Protein AF-A0A0C2WD27-F1 (afdb_monomer)

Radius of gyration: 12.26 Å; Cα contacts (8 Å, |Δi|>4): 122; chains: 1; bounding box: 30×26×28 Å

Sequence (76 aa):
PINAGGLAVVYKGSYRGAQVALKRVNTGKIDKAFLQEALTWRTLSHKYILPFLGIFVDSSESFFSLVSPFMENGTL

InterPro domains:
  IPR000719 Protein kinase domain [PS50011] (1-76)
  IPR001245 Serine-threonine/tyrosine-protein kinase, catalytic domain [PF07714] (3-76)
  IPR011009 Protein kinase-like domain superfamily [SSF56112] (2-76)
  IPR051681 Serine/Threonine Kinases and Pseudokinases [PTHR44329] (2-76)

Solvent-accessible surface area (backbone atoms only — not comparable to full-atom values): 4633 Å² total; per-residue (Å²): 118,78,49,77,57,99,67,32,39,31,31,76,50,75,56,98,91,39,58,24,30,33,46,30,45,73,77,52,61,92,46,71,68,58,50,50,51,52,54,58,43,62,70,54,83,51,98,89,49,84,56,58,74,50,74,48,73,42,87,88,75,46,38,46,20,50,30,27,69,50,59,90,81,65,76,134

Mean predicted aligned error: 3.57 Å

Structure (mmCIF, N/CA/C/O backbone):
data_AF-A0A0C2WD27-F1
#
_entry.id   AF-A0A0C2WD27-F1
#
loop_
_atom_site.group_PDB
_atom_site.id
_atom_site.type_symbol
_atom_site.label_atom_id
_atom_site.label_alt_id
_atom_site.label_comp_id
_atom_site.label_asym_id
_atom_site.label_entity_id
_atom_site.label_seq_id
_atom_site.pdbx_PDB_ins_code
_atom_site.Cartn_x
_atom_site.Cartn_y
_atom_site.Cartn_z
_atom_site.occupancy
_atom_site.B_iso_or_equiv
_atom_site.auth_seq_id
_atom_site.auth_comp_id
_atom_site.auth_asym_id
_atom_site.auth_atom_id
_atom_site.pdbx_PDB_model_num
ATOM 1 N N . PRO A 1 1 ? -5.776 -11.658 -6.734 1.00 84.88 1 PRO A N 1
ATOM 2 C CA . PRO A 1 1 ? -5.860 -10.202 -7.017 1.00 84.88 1 PRO A CA 1
ATOM 3 C C . PRO A 1 1 ? -7.332 -9.788 -6.962 1.00 84.88 1 PRO A C 1
ATOM 5 O O . PRO A 1 1 ? -8.173 -10.608 -7.314 1.00 84.88 1 PRO A O 1
ATOM 8 N N . ILE A 1 2 ? -7.643 -8.584 -6.487 1.00 91.06 2 ILE A N 1
ATOM 9 C CA . ILE A 1 2 ? -9.021 -8.061 -6.445 1.00 91.06 2 ILE A CA 1
ATOM 10 C C . ILE A 1 2 ? -9.275 -7.007 -7.523 1.00 91.06 2 ILE A C 1
ATOM 12 O O . ILE A 1 2 ? -10.398 -6.879 -7.991 1.00 91.06 2 ILE A O 1
ATOM 16 N N . ASN A 1 3 ? -8.241 -6.270 -7.933 1.00 91.12 3 ASN A N 1
ATOM 17 C CA . ASN A 1 3 ? -8.305 -5.323 -9.041 1.00 91.12 3 ASN A CA 1
ATOM 18 C C . ASN A 1 3 ? -6.892 -5.100 -9.608 1.00 91.12 3 ASN A C 1
ATOM 20 O O . ASN A 1 3 ? -5.904 -5.292 -8.893 1.00 91.12 3 ASN A O 1
ATOM 24 N N . ALA A 1 4 ? -6.786 -4.701 -10.870 1.00 89.38 4 ALA A N 1
ATOM 25 C CA . ALA A 1 4 ? -5.532 -4.405 -11.547 1.00 89.38 4 ALA A CA 1
ATOM 26 C C . ALA A 1 4 ? -5.653 -3.092 -12.327 1.00 89.38 4 ALA A C 1
ATOM 28 O O . ALA A 1 4 ? -6.612 -2.881 -13.062 1.00 89.38 4 ALA A O 1
ATOM 29 N N . GLY A 1 5 ? -4.662 -2.218 -12.171 1.00 85.75 5 GLY A N 1
ATOM 30 C CA . GLY A 1 5 ? -4.494 -1.007 -12.967 1.00 85.75 5 GLY A CA 1
ATOM 31 C C . GLY A 1 5 ? -3.140 -0.998 -13.675 1.00 85.75 5 GLY A C 1
ATOM 32 O O . GLY A 1 5 ? -2.310 -1.883 -13.471 1.00 85.75 5 GLY A O 1
ATOM 33 N N . GLY A 1 6 ? -2.883 0.034 -14.482 1.00 85.12 6 GLY A N 1
ATOM 34 C CA . GLY A 1 6 ? -1.653 0.114 -15.286 1.00 85.12 6 GLY A CA 1
ATOM 35 C C . GLY A 1 6 ? -0.350 0.131 -14.472 1.00 85.12 6 GLY A C 1
ATOM 36 O O . GLY A 1 6 ? 0.679 -0.336 -14.949 1.00 85.12 6 GLY A O 1
ATOM 37 N N . LEU A 1 7 ? -0.390 0.632 -13.234 1.00 83.88 7 LEU A N 1
ATOM 38 C CA . LEU A 1 7 ? 0.803 0.817 -12.393 1.00 83.88 7 LEU A CA 1
ATOM 39 C C . LEU A 1 7 ? 0.908 -0.178 -11.230 1.00 83.88 7 LEU A C 1
ATOM 41 O O . LEU A 1 7 ? 1.985 -0.346 -10.653 1.00 83.88 7 LEU A O 1
ATOM 45 N N . ALA A 1 8 ? -0.201 -0.815 -10.858 1.00 89.75 8 ALA A N 1
ATOM 46 C CA . ALA A 1 8 ? -0.261 -1.665 -9.680 1.00 89.75 8 ALA A CA 1
ATOM 47 C C . ALA A 1 8 ? -1.405 -2.673 -9.759 1.00 89.75 8 ALA A C 1
ATOM 49 O O . ALA A 1 8 ? -2.444 -2.425 -10.374 1.00 89.75 8 ALA A O 1
ATOM 50 N N . VAL A 1 9 ? -1.239 -3.775 -9.037 1.00 93.50 9 VAL A N 1
ATOM 51 C CA . VAL A 1 9 ? -2.290 -4.760 -8.792 1.00 93.50 9 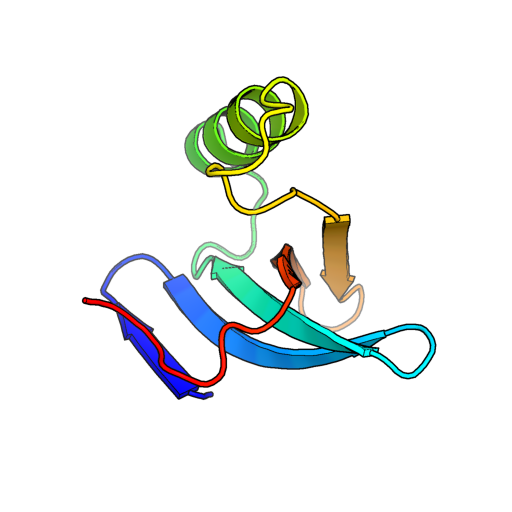VAL A CA 1
ATOM 52 C C . VAL A 1 9 ? -2.623 -4.749 -7.309 1.00 93.50 9 VAL A C 1
ATOM 54 O O . VAL A 1 9 ? -1.732 -4.782 -6.458 1.00 93.50 9 VAL A O 1
ATOM 57 N N . VAL A 1 10 ? -3.911 -4.704 -6.986 1.00 95.19 10 VAL A N 1
ATOM 58 C CA . VAL A 1 10 ? -4.384 -4.758 -5.606 1.00 95.19 10 VAL A CA 1
ATOM 59 C C . VAL A 1 10 ? -4.737 -6.198 -5.255 1.00 95.19 10 VAL A C 1
ATOM 61 O O . VAL A 1 10 ? -5.454 -6.890 -5.983 1.00 95.19 10 VAL A O 1
ATOM 64 N N . TYR A 1 11 ? -4.244 -6.652 -4.111 1.00 95.38 11 TYR A N 1
ATOM 65 C CA . TYR A 1 11 ? -4.546 -7.950 -3.523 1.00 95.38 11 TYR A CA 1
ATOM 66 C C . TYR A 1 11 ? -5.262 -7.759 -2.190 1.00 95.38 11 TYR A C 1
ATOM 68 O O . TYR A 1 11 ? -5.086 -6.746 -1.517 1.00 95.38 11 TYR A O 1
ATOM 76 N N . LYS A 1 12 ? -6.045 -8.762 -1.801 1.00 97.12 12 LYS A N 1
ATOM 77 C CA . LYS A 1 12 ? -6.585 -8.888 -0.450 1.00 97.12 12 LYS A CA 1
ATOM 78 C C . LYS A 1 12 ? -5.705 -9.857 0.335 1.00 97.12 12 LYS A C 1
ATOM 80 O O . LYS A 1 12 ? -5.301 -10.881 -0.214 1.00 97.12 12 LYS A O 1
ATOM 85 N N . GLY A 1 13 ? -5.420 -9.542 1.591 1.00 96.00 13 GLY A N 1
ATOM 86 C CA . GLY A 1 13 ? -4.640 -10.386 2.494 1.00 96.00 13 GLY A CA 1
ATOM 87 C C . GLY A 1 13 ? -5.158 -10.338 3.928 1.00 96.00 13 GLY A C 1
ATOM 88 O O . GLY A 1 13 ? -6.187 -9.723 4.212 1.00 96.00 13 GLY A O 1
ATOM 89 N N . SER A 1 14 ? -4.425 -10.991 4.828 1.00 96.75 14 SER A N 1
ATOM 90 C CA . SER A 1 14 ? -4.694 -11.004 6.267 1.00 96.75 14 SER A CA 1
ATOM 91 C C . SER A 1 14 ? -3.433 -10.616 7.032 1.00 96.75 14 SER A C 1
ATOM 93 O O . SER A 1 14 ? -2.351 -11.126 6.743 1.00 96.75 14 SER A O 1
ATOM 95 N N . TYR A 1 15 ? -3.565 -9.717 8.004 1.00 95.56 15 TYR A N 1
ATOM 96 C CA . TYR A 1 15 ? -2.485 -9.312 8.896 1.00 95.56 15 TYR A CA 1
ATOM 97 C C . TYR A 1 15 ? -3.028 -9.139 10.314 1.00 95.56 15 TYR A C 1
ATOM 99 O O . TYR A 1 15 ? -3.963 -8.373 10.534 1.00 95.56 15 TYR A O 1
ATOM 107 N N . ARG A 1 16 ? -2.453 -9.870 11.281 1.00 95.25 16 ARG A N 1
ATOM 108 C CA . ARG A 1 16 ? -2.885 -9.866 12.696 1.00 95.25 16 ARG A CA 1
ATOM 109 C C . ARG A 1 16 ? -4.394 -10.107 12.877 1.00 95.25 16 ARG A C 1
ATOM 111 O O . ARG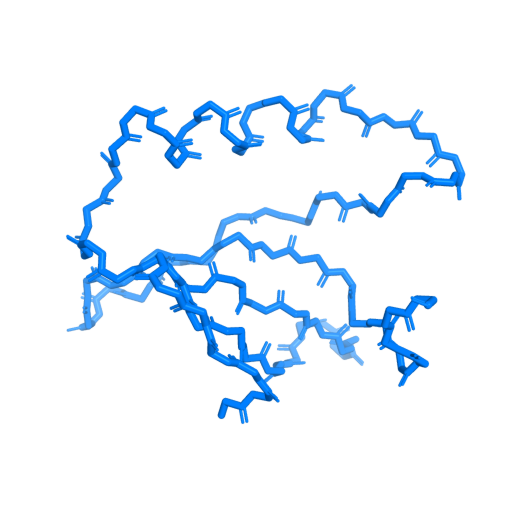 A 1 16 ? -5.031 -9.486 13.719 1.00 95.25 16 ARG A O 1
ATOM 118 N N . GLY A 1 17 ? -4.965 -10.993 12.060 1.00 95.62 17 GLY A N 1
ATOM 119 C CA . GLY A 1 17 ? -6.393 -11.325 12.090 1.00 95.62 17 GLY A CA 1
ATOM 120 C C . GLY A 1 17 ? -7.314 -10.315 11.395 1.00 95.62 17 GLY A C 1
ATOM 121 O O . GLY A 1 17 ? -8.509 -10.575 11.303 1.00 95.62 17 GLY A O 1
ATOM 122 N N . ALA A 1 18 ? -6.791 -9.203 10.868 1.00 96.00 18 ALA A N 1
ATOM 123 C CA . ALA A 1 18 ? -7.560 -8.213 10.117 1.00 96.00 18 ALA A CA 1
ATOM 124 C C . ALA A 1 18 ? -7.348 -8.355 8.602 1.00 96.00 18 ALA A C 1
ATOM 126 O O . ALA A 1 18 ? -6.257 -8.700 8.141 1.00 96.00 18 ALA A O 1
ATOM 127 N N . GLN A 1 19 ? -8.383 -8.046 7.816 1.00 98.06 19 GLN A N 1
ATOM 128 C CA . GLN A 1 19 ? -8.274 -7.998 6.358 1.00 98.06 19 GLN A CA 1
ATOM 129 C C . GLN A 1 19 ? -7.540 -6.730 5.912 1.00 98.06 19 GLN A C 1
ATOM 131 O O . GLN A 1 19 ? -7.859 -5.621 6.343 1.00 98.06 19 GLN A O 1
ATOM 136 N N . VAL A 1 20 ? -6.581 -6.894 5.004 1.00 98.19 20 VAL A N 1
ATOM 137 C CA . VAL A 1 20 ? -5.771 -5.797 4.463 1.00 98.19 20 VAL A CA 1
ATOM 138 C C . VAL A 1 20 ? -5.798 -5.784 2.941 1.00 98.19 20 VAL A C 1
ATOM 140 O O . VAL A 1 20 ? -5.947 -6.826 2.297 1.00 98.19 20 VAL A O 1
ATOM 143 N N . ALA A 1 21 ? -5.637 -4.598 2.364 1.00 97.75 21 ALA A N 1
ATOM 144 C CA . ALA A 1 21 ? -5.349 -4.416 0.953 1.00 97.75 21 ALA A CA 1
ATOM 145 C C . ALA A 1 21 ? -3.835 -4.271 0.756 1.00 97.75 21 ALA A C 1
ATOM 147 O O . ALA A 1 21 ? -3.170 -3.554 1.504 1.00 97.75 21 ALA A O 1
ATOM 148 N N . LEU A 1 22 ? -3.296 -4.944 -0.260 1.00 96.44 22 LEU A N 1
ATOM 149 C CA . LEU A 1 22 ? -1.903 -4.832 -0.680 1.00 96.44 22 LEU A CA 1
ATOM 150 C C . LEU A 1 22 ? -1.871 -4.250 -2.090 1.00 96.44 22 LEU A C 1
ATOM 152 O O . LEU A 1 22 ? -2.220 -4.938 -3.052 1.00 96.44 22 LEU A O 1
ATOM 156 N N . LYS A 1 23 ? -1.447 -2.994 -2.226 1.00 95.00 23 LYS A N 1
ATOM 157 C CA . LYS A 1 23 ? -1.203 -2.366 -3.528 1.00 95.00 23 LYS A CA 1
ATOM 158 C C . LYS A 1 23 ? 0.215 -2.713 -3.972 1.00 95.00 23 LYS A C 1
ATOM 160 O O . LYS A 1 23 ? 1.167 -2.048 -3.567 1.00 95.00 23 LYS A O 1
ATOM 165 N N . ARG A 1 24 ? 0.348 -3.773 -4.769 1.00 93.12 24 ARG A N 1
ATOM 166 C CA . ARG A 1 24 ? 1.625 -4.249 -5.310 1.00 93.12 24 ARG A CA 1
ATOM 167 C C . ARG A 1 24 ? 2.003 -3.429 -6.536 1.00 93.12 24 ARG A C 1
ATOM 169 O O . ARG A 1 24 ? 1.244 -3.411 -7.504 1.00 93.12 24 ARG A O 1
ATOM 176 N N . VAL A 1 25 ? 3.169 -2.790 -6.513 1.00 89.56 25 VAL A N 1
ATOM 177 C CA . VAL A 1 25 ? 3.700 -2.085 -7.689 1.00 89.56 25 VAL A CA 1
ATOM 178 C C . VAL A 1 25 ? 4.332 -3.059 -8.679 1.00 89.56 25 VAL A C 1
ATOM 180 O O . VAL A 1 25 ? 4.982 -4.027 -8.285 1.00 89.56 25 VAL A O 1
ATOM 183 N N . ASN A 1 26 ? 4.156 -2.796 -9.975 1.00 82.31 26 ASN A N 1
ATOM 184 C CA . ASN A 1 26 ? 4.627 -3.691 -11.039 1.00 82.31 26 ASN A CA 1
ATOM 185 C C . ASN A 1 26 ? 6.153 -3.653 -11.235 1.00 82.31 26 ASN A C 1
ATOM 187 O O . ASN A 1 26 ? 6.721 -4.569 -11.818 1.00 82.31 26 ASN A O 1
ATOM 191 N N . THR A 1 27 ? 6.827 -2.596 -10.771 1.00 76.94 27 THR A N 1
ATOM 192 C CA . THR A 1 27 ? 8.219 -2.293 -11.139 1.00 76.94 27 THR A CA 1
ATOM 193 C C . THR A 1 27 ? 9.268 -3.132 -10.405 1.00 76.94 27 THR A C 1
ATOM 195 O O . THR A 1 27 ? 10.452 -3.001 -10.713 1.00 76.94 27 THR A O 1
ATOM 198 N N . GLY A 1 28 ? 8.875 -3.987 -9.449 1.00 76.44 28 GLY A N 1
ATOM 199 C CA . GLY A 1 28 ? 9.791 -4.839 -8.667 1.00 76.44 28 GLY A CA 1
ATOM 200 C C . GLY A 1 28 ? 10.895 -4.066 -7.926 1.00 76.44 28 GLY A C 1
ATOM 201 O O . GLY A 1 28 ? 11.880 -4.636 -7.469 1.00 76.44 28 GLY A O 1
ATOM 202 N N . LYS A 1 29 ? 10.778 -2.737 -7.858 1.00 82.06 29 LYS A N 1
ATOM 203 C CA . LYS A 1 29 ? 11.782 -1.819 -7.326 1.00 82.06 29 LYS A CA 1
ATOM 204 C C . LYS A 1 29 ? 11.080 -0.752 -6.507 1.00 82.06 29 LYS A C 1
ATOM 206 O O . LYS A 1 29 ? 10.002 -0.284 -6.862 1.00 82.06 29 LYS A O 1
ATOM 211 N N . ILE A 1 30 ? 11.734 -0.337 -5.430 1.00 85.88 30 ILE A N 1
ATOM 212 C CA . ILE A 1 30 ? 11.366 0.872 -4.699 1.00 85.88 30 ILE A CA 1
ATOM 213 C C . ILE A 1 30 ? 11.864 2.060 -5.523 1.00 85.88 30 ILE A C 1
ATOM 215 O O . ILE A 1 30 ? 13.056 2.366 -5.525 1.00 85.88 30 ILE A O 1
ATOM 219 N N . ASP A 1 31 ? 10.961 2.703 -6.256 1.00 88.56 31 ASP A N 1
ATOM 220 C CA . ASP A 1 31 ? 11.254 3.930 -6.992 1.00 88.56 31 ASP A CA 1
ATOM 221 C C . ASP A 1 31 ? 10.778 5.181 -6.235 1.00 88.56 31 ASP A C 1
ATOM 223 O O . ASP A 1 31 ? 10.174 5.123 -5.158 1.00 88.56 31 ASP A O 1
ATOM 227 N N . LYS A 1 32 ? 11.087 6.352 -6.800 1.00 91.50 32 LYS A N 1
ATOM 228 C CA . LYS A 1 32 ? 10.721 7.642 -6.210 1.00 91.50 32 LYS A CA 1
ATOM 229 C C . LYS A 1 32 ? 9.205 7.799 -6.058 1.00 91.50 32 LYS A C 1
ATOM 231 O O . LYS A 1 32 ? 8.778 8.389 -5.070 1.00 91.50 32 LYS A O 1
ATOM 236 N N . ALA A 1 33 ? 8.410 7.290 -6.999 1.00 89.88 33 ALA A N 1
ATOM 237 C CA . ALA A 1 33 ? 6.957 7.420 -6.959 1.00 89.88 33 ALA A CA 1
ATOM 238 C C . ALA A 1 33 ? 6.368 6.573 -5.824 1.00 89.88 33 ALA A C 1
ATOM 240 O O . ALA A 1 33 ? 5.563 7.072 -5.039 1.00 89.88 33 ALA A O 1
ATOM 241 N N . PHE A 1 34 ? 6.848 5.337 -5.668 1.00 91.94 34 PHE A N 1
ATOM 242 C CA . PHE A 1 34 ? 6.482 4.470 -4.553 1.00 91.94 34 PHE A CA 1
ATOM 243 C C . PHE A 1 34 ? 6.826 5.105 -3.199 1.00 91.94 34 PHE A C 1
ATOM 245 O O . PHE A 1 34 ? 5.987 5.144 -2.300 1.00 91.94 34 PHE A O 1
ATOM 252 N N . LEU A 1 35 ? 8.047 5.635 -3.049 1.00 92.88 35 LEU A N 1
ATOM 253 C CA . LEU A 1 35 ? 8.473 6.283 -1.804 1.00 92.88 35 LEU A CA 1
ATOM 254 C C . LEU A 1 35 ? 7.671 7.545 -1.501 1.00 92.88 35 LEU A C 1
ATOM 256 O O . LEU A 1 35 ? 7.316 7.768 -0.347 1.00 92.88 35 LEU A O 1
ATOM 260 N N . GLN A 1 36 ? 7.379 8.364 -2.513 1.00 94.94 36 GLN A N 1
ATOM 261 C CA . GLN A 1 36 ? 6.537 9.545 -2.345 1.00 94.94 36 GLN A CA 1
ATOM 262 C C . GLN A 1 36 ? 5.140 9.159 -1.866 1.00 94.94 36 GLN A C 1
ATOM 264 O O . GLN A 1 36 ? 4.676 9.721 -0.880 1.00 94.94 36 GLN A O 1
ATOM 269 N N . GLU A 1 37 ? 4.507 8.161 -2.489 1.00 94.50 37 GLU A N 1
ATOM 270 C CA . GLU A 1 37 ? 3.193 7.681 -2.058 1.00 94.50 37 GLU A CA 1
ATOM 271 C C . GLU A 1 37 ? 3.237 7.174 -0.608 1.00 94.50 37 GLU A C 1
ATOM 273 O O . GLU A 1 37 ? 2.434 7.606 0.216 1.00 94.50 37 GLU A O 1
ATOM 278 N N . ALA A 1 38 ? 4.216 6.334 -0.258 1.00 96.00 38 ALA A N 1
ATOM 279 C CA . ALA A 1 38 ? 4.361 5.795 1.094 1.00 96.00 38 ALA A CA 1
ATOM 280 C C . ALA A 1 38 ? 4.598 6.886 2.152 1.00 96.00 38 ALA A C 1
ATOM 282 O O . ALA A 1 38 ? 3.975 6.872 3.214 1.00 96.00 38 ALA A O 1
ATOM 283 N N . LEU A 1 39 ? 5.508 7.828 1.885 1.00 97.00 39 LEU A N 1
ATOM 284 C CA . LEU A 1 39 ? 5.867 8.886 2.830 1.00 97.00 39 LEU A CA 1
ATOM 285 C C . LEU A 1 39 ? 4.731 9.888 3.008 1.00 97.00 39 LEU A C 1
ATOM 287 O O . LEU A 1 39 ? 4.419 10.230 4.145 1.00 97.00 39 LEU A O 1
ATOM 291 N N . THR A 1 40 ? 4.092 10.318 1.918 1.00 97.81 40 THR A N 1
ATOM 292 C CA . THR A 1 40 ? 2.915 11.188 1.994 1.00 97.81 40 THR A CA 1
ATOM 293 C C . THR A 1 40 ? 1.791 10.492 2.740 1.00 97.81 40 THR A C 1
ATOM 295 O O . THR A 1 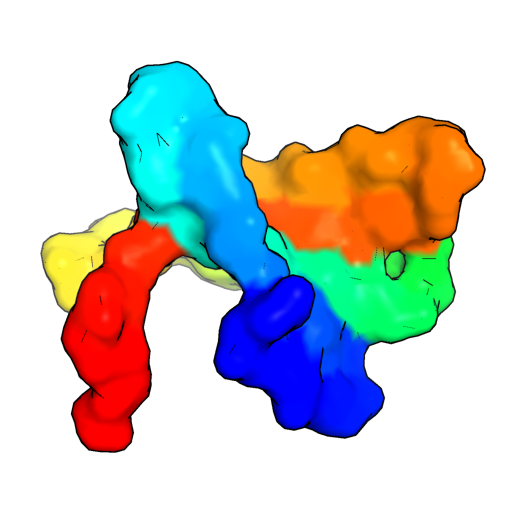40 ? 1.204 11.082 3.636 1.00 97.81 40 THR A O 1
ATOM 298 N N . TRP A 1 41 ? 1.502 9.228 2.438 1.00 97.88 41 TRP A N 1
ATOM 299 C CA . TRP A 1 41 ? 0.407 8.528 3.098 1.00 97.88 41 TRP A CA 1
ATOM 300 C C . TRP A 1 41 ? 0.675 8.305 4.592 1.00 97.88 41 TRP A C 1
ATOM 302 O O . TRP A 1 41 ? -0.219 8.495 5.415 1.00 97.88 41 TRP A O 1
ATOM 312 N N . ARG A 1 42 ? 1.924 8.007 4.970 1.00 96.88 42 ARG A N 1
ATOM 313 C CA . ARG A 1 42 ? 2.346 7.866 6.372 1.00 96.88 42 ARG A CA 1
ATOM 314 C C . ARG A 1 42 ? 2.101 9.124 7.211 1.00 96.88 42 ARG A C 1
ATOM 316 O O . ARG A 1 42 ? 1.879 8.996 8.412 1.00 96.88 42 ARG A O 1
ATOM 323 N N . THR A 1 43 ? 2.189 10.322 6.632 1.00 97.44 43 THR A N 1
ATOM 324 C CA . THR A 1 43 ? 1.994 11.574 7.385 1.00 97.44 43 THR A CA 1
ATOM 325 C C . THR A 1 43 ? 0.523 11.956 7.549 1.00 97.44 43 THR A C 1
ATOM 327 O O . THR A 1 43 ? 0.218 12.848 8.341 1.00 97.44 43 THR A O 1
ATOM 330 N N . LEU A 1 44 ? -0.398 11.296 6.841 1.00 97.38 44 LEU A N 1
ATOM 331 C CA . LEU A 1 44 ? -1.828 11.572 6.930 1.00 97.38 44 LEU A CA 1
ATOM 332 C C . LEU A 1 44 ? -2.455 10.800 8.098 1.00 97.38 44 LEU A C 1
ATOM 334 O O . LEU A 1 44 ? -2.444 9.573 8.127 1.00 97.38 44 LEU A O 1
ATOM 338 N N . SER A 1 45 ? -3.056 11.526 9.041 1.00 96.06 45 SER A N 1
ATOM 339 C CA . SER A 1 45 ? -3.783 10.945 10.175 1.00 96.06 45 SER A CA 1
ATOM 340 C C . SER A 1 45 ? -5.102 11.682 10.381 1.00 96.06 45 SER A C 1
ATOM 342 O O . SER A 1 45 ? -5.154 12.755 10.981 1.00 96.06 45 SER A O 1
ATOM 344 N N . HIS A 1 46 ? -6.178 11.137 9.813 1.00 97.31 46 HIS A N 1
ATOM 345 C CA . HIS A 1 46 ? -7.517 11.713 9.901 1.00 97.31 46 HIS A CA 1
ATOM 346 C C . HIS A 1 46 ? -8.590 10.636 9.708 1.00 97.31 46 HIS A C 1
ATOM 348 O O . HIS A 1 46 ? -8.400 9.714 8.921 1.00 97.31 46 HIS A O 1
ATOM 354 N N . LYS A 1 47 ? -9.757 10.783 10.352 1.00 96.38 47 LYS A N 1
ATOM 355 C CA . LYS A 1 47 ? -10.848 9.782 10.339 1.00 96.38 47 LYS A CA 1
ATOM 356 C C . LYS A 1 47 ? -11.405 9.415 8.955 1.00 96.38 47 LYS A C 1
ATOM 358 O O . LYS A 1 47 ? -12.020 8.368 8.814 1.00 96.38 47 LYS A O 1
ATOM 363 N N . TYR A 1 48 ? -11.226 10.283 7.960 1.00 95.81 48 TYR A N 1
ATOM 364 C CA . TYR A 1 48 ? -11.707 10.070 6.585 1.00 95.81 48 TYR A CA 1
ATOM 365 C C . TYR A 1 48 ? -10.584 9.788 5.586 1.00 95.81 48 TYR A C 1
ATOM 367 O O . TYR A 1 48 ? -10.826 9.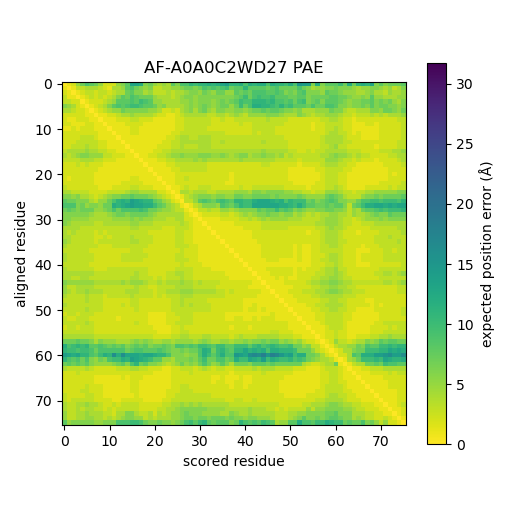747 4.385 1.00 95.81 48 TYR A O 1
ATOM 375 N N . ILE A 1 49 ? -9.355 9.616 6.069 1.00 96.44 49 ILE A N 1
ATOM 376 C CA . ILE A 1 49 ? -8.239 9.165 5.248 1.00 96.44 49 ILE A CA 1
ATOM 377 C C . ILE A 1 49 ? -7.963 7.723 5.647 1.00 96.44 49 ILE A C 1
ATOM 379 O O . ILE A 1 49 ? -7.829 7.415 6.830 1.00 96.44 49 ILE A O 1
ATOM 383 N N . LEU A 1 50 ? -7.899 6.832 4.660 1.00 95.81 50 LEU A N 1
ATOM 384 C CA . LEU A 1 50 ? -7.582 5.430 4.905 1.00 95.81 50 LEU A CA 1
ATOM 385 C C . LEU A 1 50 ? -6.208 5.349 5.594 1.00 95.81 50 LEU A C 1
ATOM 387 O O . LEU A 1 50 ? -5.275 5.974 5.098 1.00 95.81 50 LEU A O 1
ATOM 391 N N . PRO A 1 51 ? -6.038 4.636 6.716 1.00 96.62 51 PRO A N 1
ATOM 392 C CA . PRO A 1 51 ? -4.760 4.625 7.409 1.00 96.62 51 PRO A CA 1
ATOM 393 C C . PRO A 1 51 ? -3.729 3.789 6.647 1.00 96.62 51 PRO A C 1
ATOM 395 O O . PRO A 1 51 ? -4.031 2.714 6.119 1.00 96.62 51 PRO A O 1
ATOM 398 N N . PHE A 1 52 ? -2.493 4.278 6.632 1.00 97.88 52 PHE A N 1
ATOM 399 C CA . PHE A 1 52 ? -1.348 3.548 6.107 1.00 97.88 52 PHE A CA 1
ATOM 400 C C . PHE A 1 52 ? -0.798 2.599 7.177 1.00 9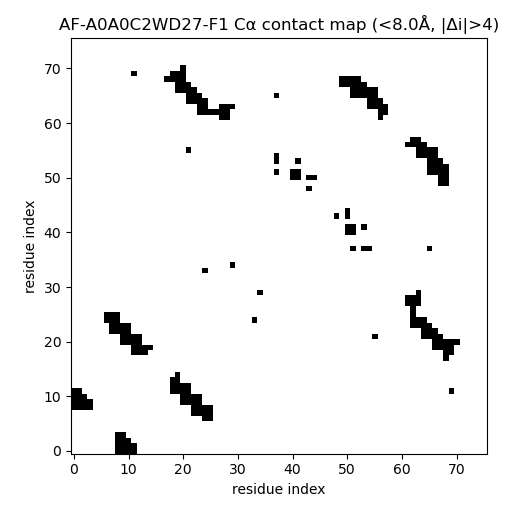7.88 52 PHE A C 1
ATOM 402 O O . PHE A 1 52 ? -0.339 3.045 8.228 1.00 97.88 52 PHE A O 1
ATOM 409 N N . LEU A 1 53 ? -0.842 1.290 6.920 1.00 96.94 53 LEU A N 1
ATOM 410 C CA . LEU A 1 53 ? -0.372 0.272 7.869 1.00 96.94 53 LEU A CA 1
ATOM 411 C C . LEU A 1 53 ? 1.122 -0.023 7.715 1.00 96.94 53 LEU A C 1
ATOM 413 O O . LEU A 1 53 ? 1.772 -0.405 8.686 1.00 96.94 53 LEU A O 1
ATOM 417 N N . GLY A 1 54 ? 1.669 0.148 6.510 1.00 95.94 54 GLY A N 1
ATOM 418 C CA . GLY A 1 54 ? 3.091 -0.032 6.251 1.00 95.94 54 GLY A CA 1
ATOM 419 C C . GLY A 1 54 ? 3.398 -0.568 4.859 1.00 95.94 54 GLY A C 1
ATOM 420 O O . GLY A 1 54 ? 2.582 -0.497 3.939 1.00 95.94 54 GLY A O 1
ATOM 421 N N . ILE A 1 55 ? 4.607 -1.109 4.722 1.00 95.06 55 ILE A N 1
ATOM 422 C CA . ILE A 1 55 ? 5.110 -1.713 3.490 1.00 95.06 55 ILE A CA 1
ATOM 423 C C . ILE A 1 55 ? 5.275 -3.211 3.725 1.00 95.06 55 ILE A C 1
ATOM 425 O O . ILE A 1 55 ? 5.930 -3.623 4.682 1.00 95.06 55 ILE A O 1
ATOM 429 N N . PHE A 1 56 ? 4.704 -4.015 2.834 1.00 93.88 56 PHE A N 1
ATOM 430 C CA . PHE A 1 56 ? 4.993 -5.439 2.750 1.00 93.88 56 PHE A CA 1
ATOM 431 C C . PHE A 1 56 ? 6.082 -5.672 1.702 1.00 93.88 56 PHE A C 1
ATOM 433 O O . PHE A 1 56 ? 5.996 -5.154 0.584 1.00 93.88 56 PHE A O 1
ATOM 440 N N . VAL A 1 57 ? 7.093 -6.450 2.082 1.00 90.94 57 VAL A N 1
ATOM 441 C CA . VAL A 1 57 ? 8.213 -6.838 1.224 1.00 90.94 57 VAL A CA 1
ATOM 442 C C . VAL A 1 57 ? 8.199 -8.351 1.109 1.00 90.94 57 VAL A C 1
ATOM 444 O O . VAL A 1 57 ? 8.306 -9.043 2.121 1.00 90.94 57 VAL A O 1
ATOM 447 N N . ASP A 1 58 ? 8.073 -8.850 -0.117 1.00 85.94 58 ASP A N 1
ATOM 448 C CA . ASP A 1 58 ? 8.285 -10.262 -0.401 1.00 85.94 58 ASP A CA 1
ATOM 449 C C . ASP A 1 58 ? 9.725 -10.468 -0.873 1.00 85.94 58 ASP A C 1
ATOM 451 O O . ASP A 1 58 ? 10.075 -10.146 -2.011 1.00 85.94 58 ASP A O 1
ATOM 455 N N . SER A 1 59 ? 10.566 -10.986 0.022 1.00 76.81 59 SER A N 1
ATOM 456 C CA . SER A 1 59 ? 11.983 -11.239 -0.249 1.00 76.81 59 SER A CA 1
ATOM 457 C C . SER A 1 59 ? 12.211 -12.274 -1.353 1.00 76.81 59 SER A C 1
ATOM 459 O O . SER A 1 59 ? 13.293 -12.296 -1.932 1.00 76.81 59 SER A O 1
ATOM 461 N N . SER A 1 60 ? 11.231 -13.141 -1.625 1.00 79.50 60 SER A N 1
ATOM 462 C CA . SER A 1 60 ? 11.356 -14.204 -2.628 1.00 79.50 60 SER A CA 1
ATOM 463 C C . SER A 1 60 ? 11.029 -13.723 -4.040 1.00 79.50 60 SER A C 1
ATOM 465 O O . SER A 1 60 ? 11.675 -14.133 -4.998 1.00 79.50 60 SER A O 1
ATOM 467 N N . GLU A 1 61 ? 10.095 -12.780 -4.156 1.00 70.38 61 GLU A N 1
ATOM 468 C CA . GLU A 1 61 ? 9.544 -12.337 -5.440 1.00 70.38 61 GLU A CA 1
ATOM 469 C C . GLU A 1 61 ? 9.943 -10.896 -5.809 1.00 70.38 61 GLU A C 1
ATOM 471 O O . GLU A 1 61 ? 9.535 -10.371 -6.840 1.00 70.38 61 GLU A O 1
ATOM 476 N N . SER A 1 62 ? 10.748 -10.223 -4.975 1.00 79.38 62 SER A N 1
ATOM 477 C CA . SER A 1 62 ? 11.200 -8.836 -5.196 1.00 79.38 62 SER A CA 1
ATOM 478 C C . SER A 1 62 ? 10.056 -7.839 -5.441 1.00 79.38 62 SER A C 1
ATOM 480 O O . SER A 1 62 ? 10.229 -6.833 -6.130 1.00 79.38 62 SER A O 1
ATOM 482 N N . PHE A 1 63 ? 8.872 -8.085 -4.873 1.00 85.00 63 PHE A N 1
ATOM 483 C CA . PHE A 1 63 ? 7.741 -7.164 -4.977 1.00 85.00 63 PHE A CA 1
ATOM 484 C C . PHE A 1 63 ? 7.509 -6.408 -3.671 1.00 85.00 63 PHE A C 1
ATOM 486 O O . PHE A 1 63 ? 7.592 -6.953 -2.569 1.00 85.00 63 PHE A O 1
ATOM 493 N N . PHE A 1 64 ? 7.128 -5.142 -3.826 1.00 91.62 64 PHE A N 1
ATOM 494 C CA . PHE A 1 64 ? 6.813 -4.224 -2.739 1.00 91.62 64 PHE A CA 1
ATOM 495 C C . PHE A 1 64 ? 5.330 -3.876 -2.789 1.00 91.62 64 PHE A C 1
ATOM 497 O O . PHE A 1 64 ? 4.770 -3.663 -3.869 1.00 91.62 64 PHE A O 1
ATOM 504 N N . SER A 1 65 ? 4.675 -3.831 -1.629 1.00 94.62 65 SER A N 1
ATOM 505 C CA . SER A 1 65 ? 3.269 -3.437 -1.538 1.00 94.62 65 SER A CA 1
ATOM 506 C C . SER A 1 65 ? 3.035 -2.393 -0.457 1.00 94.62 65 SER A C 1
ATOM 508 O O . SER A 1 65 ? 3.534 -2.532 0.657 1.00 94.62 65 SER A O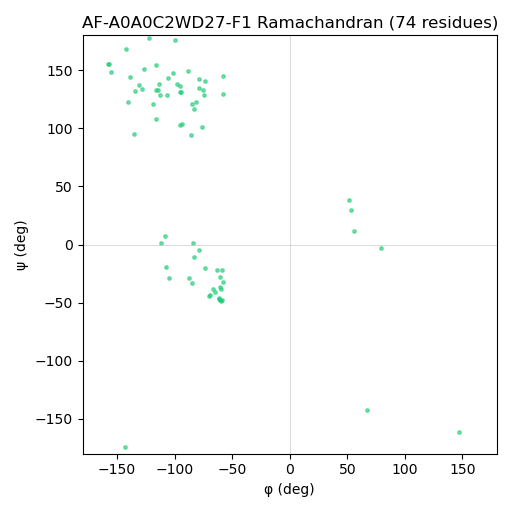 1
ATOM 510 N N . LEU A 1 66 ? 2.226 -1.383 -0.773 1.00 95.81 66 LEU A N 1
ATOM 511 C CA . LEU A 1 66 ? 1.648 -0.484 0.228 1.00 95.81 66 LEU A CA 1
ATOM 512 C C . LEU A 1 66 ? 0.455 -1.184 0.884 1.00 95.81 66 LEU A C 1
ATOM 514 O O . LEU A 1 66 ? -0.356 -1.794 0.181 1.00 95.81 66 LEU A O 1
ATOM 518 N N . VAL A 1 67 ? 0.363 -1.114 2.212 1.00 97.69 67 VAL A N 1
ATOM 519 C CA . VAL A 1 67 ? -0.627 -1.860 2.998 1.00 97.69 67 VAL A CA 1
ATOM 520 C C . VAL A 1 67 ? -1.589 -0.910 3.703 1.00 97.69 67 VAL A C 1
ATOM 522 O O . VAL A 1 67 ? -1.170 0.036 4.373 1.00 97.69 67 VAL A O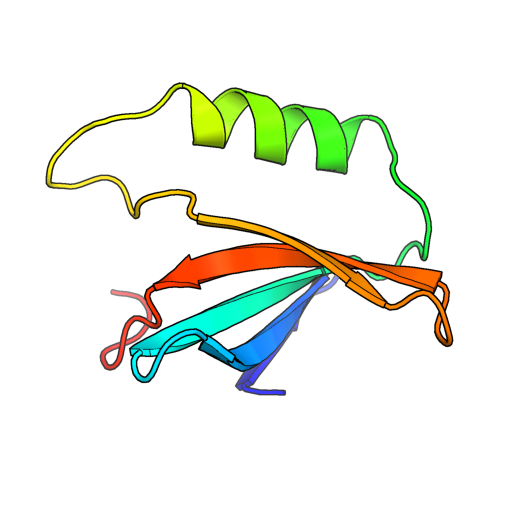 1
ATOM 525 N N . SER A 1 68 ? -2.882 -1.204 3.602 1.00 97.75 68 SER A N 1
ATOM 526 C CA . SER A 1 68 ? -3.969 -0.495 4.286 1.00 97.75 68 SER A CA 1
ATOM 527 C C . SER A 1 68 ? -5.057 -1.473 4.748 1.00 97.75 68 SER A C 1
ATOM 529 O O . SER A 1 68 ? -5.046 -2.636 4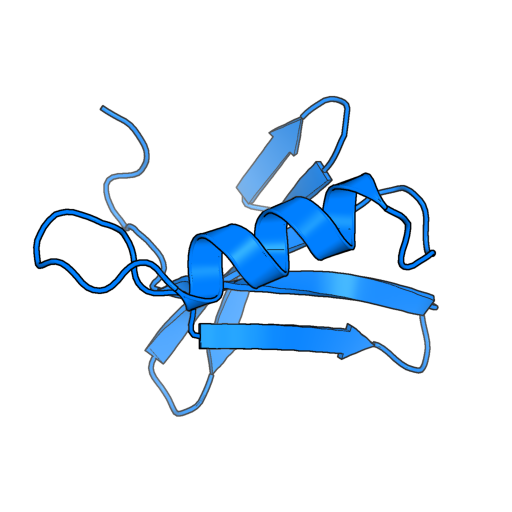.327 1.00 97.75 68 SER A O 1
ATOM 531 N N . PRO A 1 69 ? -6.014 -1.061 5.602 1.00 97.62 69 PRO A N 1
ATOM 532 C CA . PRO A 1 69 ? -7.202 -1.867 5.857 1.00 97.62 69 PRO A CA 1
ATOM 533 C C . PRO A 1 69 ? -7.966 -2.140 4.561 1.00 97.62 69 PRO A C 1
ATOM 535 O O . PRO A 1 69 ? -8.022 -1.296 3.662 1.00 97.62 69 PRO A O 1
ATOM 538 N N . PHE A 1 70 ? -8.565 -3.323 4.466 1.00 97.38 70 PHE A N 1
ATOM 539 C CA . PHE A 1 70 ? -9.422 -3.654 3.338 1.00 97.38 70 PHE A CA 1
ATOM 540 C C . PHE A 1 70 ? -10.776 -2.935 3.456 1.00 97.38 70 PHE A C 1
ATOM 542 O O . PHE A 1 70 ? -11.439 -3.026 4.485 1.00 97.38 70 PHE A O 1
ATOM 549 N N . MET A 1 71 ? -11.193 -2.247 2.391 1.00 96.00 71 MET A N 1
ATOM 550 C CA . MET A 1 71 ? -12.498 -1.586 2.309 1.00 96.00 71 MET A CA 1
ATOM 551 C C . MET A 1 71 ? -13.500 -2.527 1.639 1.00 96.00 71 MET A C 1
ATOM 553 O O . MET A 1 71 ? -13.468 -2.691 0.421 1.00 96.00 71 MET A O 1
ATOM 557 N N . GLU A 1 72 ? -14.385 -3.148 2.423 1.00 94.12 72 GLU A N 1
ATOM 558 C CA . GLU A 1 72 ? -15.329 -4.165 1.926 1.00 94.12 72 GLU A CA 1
ATOM 559 C C . GLU A 1 72 ? -16.266 -3.644 0.835 1.00 94.12 72 GLU A C 1
ATOM 561 O O . GLU A 1 72 ? -16.508 -4.342 -0.146 1.00 94.12 72 GLU A O 1
ATOM 566 N N . ASN A 1 73 ? -16.714 -2.395 0.967 1.00 94.44 73 ASN A N 1
ATOM 567 C CA . ASN A 1 73 ? -17.607 -1.751 0.001 1.00 94.44 73 ASN A CA 1
ATOM 568 C C . ASN A 1 73 ? -16.867 -1.128 -1.196 1.00 94.44 73 ASN A C 1
ATOM 570 O O . ASN A 1 73 ? -17.503 -0.544 -2.066 1.00 94.44 73 ASN A O 1
ATOM 574 N N . GLY A 1 74 ? -15.536 -1.242 -1.257 1.00 91.31 74 GLY A N 1
ATOM 575 C CA . GLY A 1 74 ? -14.743 -0.748 -2.380 1.00 91.31 74 GLY A CA 1
ATOM 576 C C . GLY A 1 74 ? -14.740 0.777 -2.524 1.00 91.31 74 GLY A C 1
ATOM 577 O O . GLY A 1 74 ? -14.636 1.512 -1.540 1.00 91.31 74 GLY A O 1
ATOM 578 N N . THR A 1 75 ? -14.757 1.238 -3.773 1.00 89.50 75 THR A N 1
ATOM 579 C CA . THR A 1 75 ? -14.779 2.658 -4.153 1.00 89.50 75 THR A CA 1
ATOM 580 C C . THR A 1 75 ? -16.213 3.178 -4.236 1.00 89.50 75 THR A C 1
ATOM 582 O O . THR A 1 75 ? -17.107 2.414 -4.594 1.00 89.50 75 THR A O 1
ATOM 585 N N . LEU A 1 76 ? -16.409 4.469 -3.939 1.00 88.56 76 LEU A N 1
ATOM 586 C CA . LEU A 1 76 ? -17.673 5.176 -4.186 1.00 88.56 76 LEU A CA 1
ATOM 587 C C . LEU A 1 76 ? -17.957 5.312 -5.689 1.00 88.56 76 LEU A C 1
ATOM 589 O O . LEU A 1 76 ? -16.969 5.463 -6.447 1.00 88.56 76 LEU A O 1
#

Secondary structure (DSSP, 8-state):
--EE-SSEEEEEEEETTEEEEEEEETTSS--HHHHHHHHHHHH---TTSPPP-EEEEETTTTEEEEEEE--TT---

Organism: Amanita muscaria (strain Koide BX008) (NCBI:txid946122)

Foldseek 3Di:
DPDDDPFWDWDWDDDPNAIKIWTKGPPLDDDPVNVVVLVVQQVDDDPPRFHFPHWDAD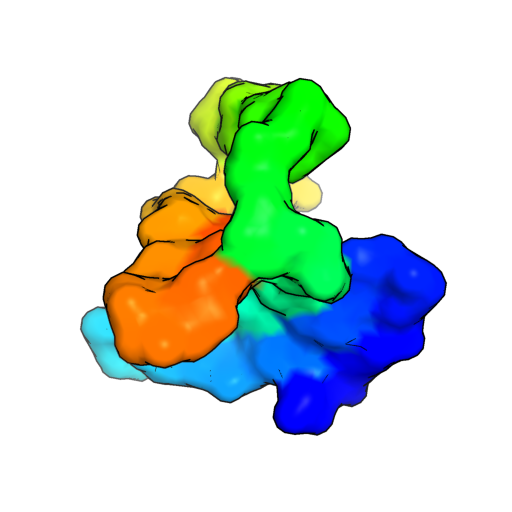PVSSIITTMTGDDPVPDD

pLDDT: mean 92.13, std 6.22, range [70.38, 98.19]

Nearest PDB structures (foldseek):
  5cei-assembly1_A  TM=8.342E-01  e=2.990E-03  Homo sapiens
  4g6l-assembly1_A  TM=8.230E-01  e=3.817E-03  Homo sapiens
  6t41-assembly1_A  TM=8.453E-01  e=7.467E-03  Homo sapiens
  6tpa-assembly1_A  TM=8.271E-01  e=1.144E-02  Homo sapiens
  5hvy-assembly1_A  TM=7.800E-01  e=5.504E-03  Homo sapiens